Protein AF-J0MJY1-F1 (afdb_monomer)

Sequence (54 aa):
MAQLEDLKAHEKYNLLLCLFKSDYYNDPTNTDLEGKPFKQACEECTLTFFRPRM

Solvent-accessible surface area (backbone atoms only — not comparable to full-atom values): 3318 Å² total; per-residue (Å²): 130,84,54,72,72,65,46,65,75,34,69,70,52,46,51,52,52,50,53,50,49,44,48,52,76,72,38,89,81,43,48,47,99,86,69,46,45,39,46,57,56,53,50,51,51,49,55,64,70,70,44,81,83,124

Structure (mmCIF, N/CA/C/O backbone):
data_AF-J0MJY1-F1
#
_entry.id   AF-J0MJY1-F1
#
loop_
_atom_site.group_PDB
_atom_site.id
_atom_site.type_symbol
_atom_site.label_atom_id
_atom_site.label_alt_id
_atom_site.label_comp_id
_atom_site.label_asym_id
_atom_site.label_entity_id
_atom_site.label_seq_id
_atom_site.pdbx_PDB_ins_code
_atom_site.Cartn_x
_atom_site.Cartn_y
_atom_site.Cartn_z
_atom_site.occupancy
_atom_site.B_iso_or_equiv
_atom_site.auth_seq_id
_atom_site.auth_comp_id
_atom_site.auth_asym_id
_atom_site.auth_atom_id
_atom_site.pdbx_PDB_model_num
ATOM 1 N N . MET A 1 1 ? -0.180 -5.664 20.726 1.00 60.75 1 MET A N 1
ATOM 2 C CA . MET A 1 1 ? -0.226 -4.944 19.435 1.00 60.75 1 MET A CA 1
ATOM 3 C C . MET A 1 1 ? -1.629 -4.387 19.280 1.00 60.75 1 MET A C 1
ATOM 5 O O . MET A 1 1 ? -2.551 -5.086 19.678 1.00 60.75 1 MET A O 1
ATOM 9 N N . ALA A 1 2 ? -1.790 -3.153 18.797 1.00 71.88 2 ALA A N 1
ATOM 10 C CA . ALA A 1 2 ? -3.117 -2.635 18.446 1.00 71.88 2 ALA A CA 1
ATOM 11 C C . ALA A 1 2 ? -3.737 -3.508 17.343 1.00 71.88 2 ALA A C 1
ATOM 13 O O . ALA A 1 2 ? -2.989 -4.043 16.516 1.00 71.88 2 ALA A O 1
ATOM 14 N N . GLN A 1 3 ? -5.061 -3.679 17.340 1.00 83.88 3 GLN A N 1
ATOM 15 C CA . GLN A 1 3 ? -5.725 -4.377 16.240 1.00 83.88 3 GLN A CA 1
ATOM 16 C C . GLN A 1 3 ? -5.726 -3.479 14.999 1.00 83.88 3 GLN A C 1
ATOM 18 O O . GLN A 1 3 ? -5.653 -2.251 15.092 1.00 83.88 3 GLN A O 1
ATOM 23 N N . LEU A 1 4 ? -5.783 -4.083 13.812 1.00 82.62 4 LEU A N 1
ATOM 24 C CA . LEU A 1 4 ? -5.792 -3.328 12.557 1.00 82.62 4 LEU A CA 1
ATOM 25 C C . LEU A 1 4 ? -7.016 -2.402 12.478 1.00 82.62 4 LEU A C 1
ATOM 27 O O . LEU A 1 4 ? -6.962 -1.312 11.913 1.00 82.62 4 LEU A O 1
ATOM 31 N N . GLU A 1 5 ? -8.116 -2.846 13.069 1.00 85.81 5 GLU A N 1
ATOM 32 C CA . GLU A 1 5 ? -9.378 -2.138 13.215 1.00 85.81 5 GLU A CA 1
ATOM 33 C C . GLU A 1 5 ? -9.206 -0.856 14.036 1.00 85.81 5 GLU A C 1
ATOM 35 O O . GLU A 1 5 ? -9.716 0.188 13.632 1.00 85.81 5 GLU A O 1
ATOM 40 N N . ASP A 1 6 ? -8.415 -0.905 15.111 1.00 86.56 6 ASP A N 1
ATOM 41 C CA . ASP A 1 6 ? -8.115 0.265 15.941 1.00 86.56 6 ASP A CA 1
ATOM 42 C C . ASP A 1 6 ? -7.324 1.308 15.136 1.00 86.56 6 ASP A C 1
ATOM 44 O O . ASP A 1 6 ? -7.577 2.508 15.224 1.00 86.56 6 ASP A O 1
ATOM 48 N N . LEU A 1 7 ? -6.404 0.852 14.276 1.00 85.69 7 LEU A N 1
ATOM 49 C CA . LEU A 1 7 ? -5.602 1.724 13.415 1.00 85.69 7 LEU A CA 1
ATOM 50 C C . LEU A 1 7 ? -6.449 2.440 12.355 1.00 85.69 7 LEU A C 1
ATOM 52 O O . LEU A 1 7 ? -6.2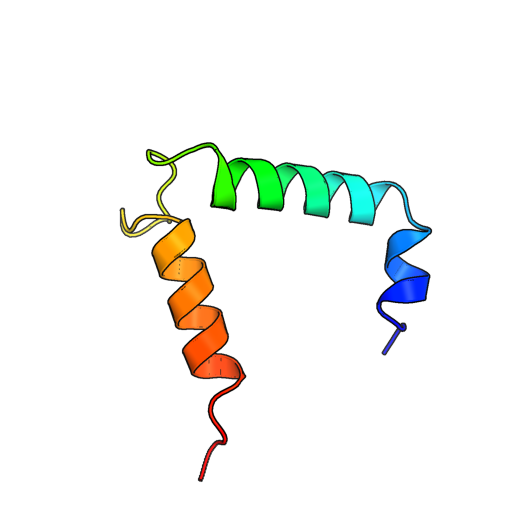10 3.614 12.083 1.00 85.69 7 LEU A O 1
ATOM 56 N N . 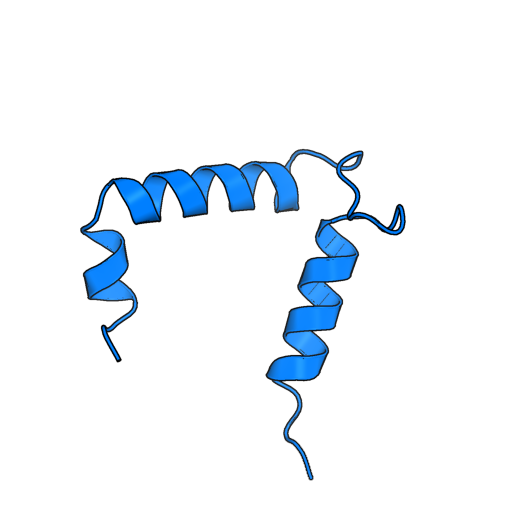LYS A 1 8 ? -7.481 1.790 11.806 1.00 83.56 8 LYS A N 1
ATOM 57 C CA . LYS A 1 8 ? -8.388 2.392 10.807 1.00 83.56 8 LYS A CA 1
ATOM 58 C C . LYS A 1 8 ? -9.212 3.563 11.348 1.00 83.56 8 LYS A C 1
ATOM 60 O O . LYS A 1 8 ? -9.677 4.383 10.560 1.00 83.56 8 LYS A O 1
ATOM 65 N N . ALA A 1 9 ? -9.391 3.675 12.663 1.00 88.25 9 ALA A N 1
ATOM 66 C CA . ALA A 1 9 ? -10.042 4.838 13.266 1.00 88.25 9 ALA A CA 1
ATOM 67 C C . ALA A 1 9 ? -9.135 6.086 13.275 1.00 88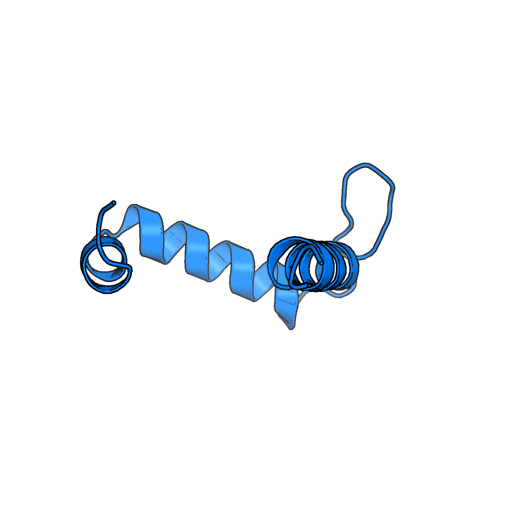.25 9 ALA A C 1
ATOM 69 O O . ALA A 1 9 ? -9.621 7.204 13.446 1.00 88.25 9 ALA A O 1
ATOM 70 N N . HIS A 1 10 ? -7.823 5.922 13.066 1.00 91.56 10 HIS A N 1
ATOM 71 C CA . HIS A 1 10 ? -6.870 7.024 13.068 1.00 91.56 10 HIS A CA 1
ATOM 72 C C . HIS A 1 10 ? -6.689 7.632 11.675 1.00 91.56 10 HIS A C 1
ATOM 74 O O . HIS A 1 10 ? -6.219 6.990 10.737 1.00 91.56 10 HIS A O 1
ATOM 80 N N . GLU A 1 11 ? -6.951 8.934 11.567 1.00 92.94 11 GLU A N 1
ATOM 81 C CA . GLU A 1 11 ? -6.813 9.701 10.324 1.00 92.94 11 GLU A CA 1
ATOM 82 C C . GLU A 1 11 ? -5.419 9.571 9.688 1.00 92.94 11 GLU A C 1
ATOM 84 O O . GLU A 1 11 ? -5.299 9.338 8.488 1.00 92.94 11 GLU A O 1
ATOM 89 N N . LYS A 1 12 ? -4.356 9.625 10.501 1.00 91.62 12 LYS A N 1
ATOM 90 C CA . LYS A 1 12 ? -2.969 9.471 10.028 1.00 91.62 12 LYS A CA 1
ATOM 91 C C . LYS A 1 12 ? -2.713 8.107 9.389 1.00 91.62 12 LYS A C 1
ATOM 93 O O . LYS A 1 12 ? -2.017 8.026 8.382 1.00 91.62 12 LYS A O 1
ATOM 98 N N . TYR A 1 13 ? -3.274 7.044 9.963 1.00 91.94 13 TYR A N 1
ATOM 99 C CA . TYR A 1 13 ? -3.155 5.704 9.400 1.00 91.94 13 TYR A CA 1
ATOM 100 C C . TYR A 1 13 ? -3.900 5.611 8.065 1.00 91.94 13 TYR A C 1
ATOM 102 O O . TYR A 1 13 ? -3.353 5.098 7.093 1.00 91.94 13 TYR A O 1
ATOM 110 N N . ASN A 1 14 ? -5.108 6.173 7.989 1.00 92.25 14 ASN A N 1
ATOM 111 C CA . ASN A 1 14 ? -5.881 6.192 6.749 1.00 92.25 14 ASN A CA 1
ATOM 112 C C . ASN A 1 14 ? -5.178 6.986 5.643 1.00 92.25 14 ASN A C 1
ATOM 114 O O . ASN A 1 14 ? -5.150 6.531 4.503 1.00 92.25 14 ASN A O 1
ATOM 118 N N . LEU A 1 15 ? -4.558 8.123 5.974 1.00 94.81 15 LEU A N 1
ATOM 119 C CA . LEU A 1 15 ? -3.767 8.901 5.022 1.00 94.81 15 LEU A CA 1
ATOM 120 C C . LEU A 1 15 ? -2.592 8.084 4.468 1.00 94.81 15 LEU A C 1
ATOM 122 O O . LEU A 1 15 ? -2.418 8.010 3.253 1.00 94.81 15 LEU A O 1
ATOM 126 N N . LEU A 1 16 ? -1.828 7.423 5.343 1.00 93.62 16 LEU A N 1
ATOM 127 C CA . LEU A 1 16 ? -0.726 6.549 4.931 1.00 93.62 16 LEU A CA 1
ATOM 128 C C . LEU A 1 16 ? -1.214 5.390 4.053 1.00 93.62 16 LEU A C 1
ATOM 130 O O . LEU A 1 16 ? -0.599 5.090 3.033 1.00 93.62 16 LEU A O 1
ATOM 134 N N . LEU A 1 17 ? -2.340 4.769 4.412 1.00 91.94 17 LEU A N 1
ATOM 135 C CA . LEU A 1 17 ? -2.933 3.684 3.634 1.00 91.94 17 LEU A CA 1
ATOM 136 C C . LEU A 1 17 ? -3.388 4.153 2.243 1.00 91.94 17 LEU A C 1
ATOM 138 O O . LEU A 1 17 ? -3.241 3.411 1.273 1.00 91.94 17 LEU A O 1
ATOM 142 N N . CYS A 1 18 ? -3.936 5.365 2.133 1.00 93.06 18 CYS A N 1
ATOM 143 C CA . CYS A 1 18 ? -4.317 5.961 0.853 1.00 93.06 18 CYS A CA 1
ATOM 144 C C . CYS A 1 18 ? -3.102 6.206 -0.049 1.00 93.06 18 CYS A C 1
ATOM 146 O O . CYS A 1 18 ? -3.138 5.805 -1.211 1.00 93.06 18 CYS A O 1
ATOM 148 N N . LEU A 1 19 ? -2.031 6.804 0.486 1.00 92.94 19 LEU A N 1
ATOM 149 C CA . LEU A 1 19 ? -0.784 7.031 -0.255 1.00 92.94 19 LEU A CA 1
ATOM 150 C C . LEU A 1 19 ? -0.198 5.706 -0.747 1.00 92.94 19 LEU A C 1
ATOM 152 O O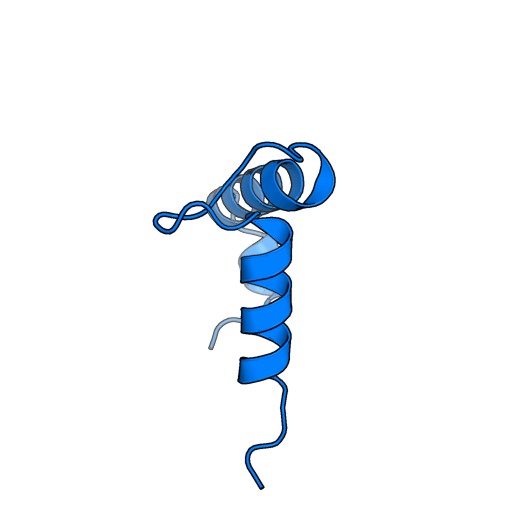 . LEU A 1 19 ? -0.003 5.526 -1.945 1.00 92.94 19 LEU A O 1
ATOM 156 N N . PHE A 1 20 ? -0.068 4.734 0.160 1.00 91.94 20 PHE A N 1
ATOM 157 C CA . PHE A 1 20 ? 0.425 3.402 -0.175 1.00 91.94 20 PHE A CA 1
ATOM 158 C C . PHE A 1 20 ? -0.385 2.745 -1.299 1.00 91.94 20 PHE A C 1
ATOM 160 O O . PHE A 1 20 ? 0.183 2.193 -2.235 1.00 91.94 20 PHE A O 1
ATOM 167 N N . LYS A 1 21 ? -1.724 2.790 -1.231 1.00 90.81 21 LYS A N 1
ATOM 168 C CA . LYS A 1 21 ? -2.582 2.207 -2.274 1.00 90.81 21 LYS A CA 1
ATOM 169 C C . LYS A 1 21 ? -2.427 2.916 -3.614 1.00 90.81 21 LYS A C 1
ATOM 171 O O . LYS A 1 21 ? -2.474 2.244 -4.640 1.00 90.81 21 LYS A O 1
ATOM 176 N N . SER A 1 22 ? -2.276 4.239 -3.607 1.00 91.75 22 SER A N 1
ATOM 177 C CA . SER A 1 22 ? -2.037 5.003 -4.831 1.00 91.75 22 SER A CA 1
ATOM 178 C C . SER A 1 22 ? -0.740 4.554 -5.494 1.00 91.75 22 SER A C 1
ATOM 180 O O . SER A 1 22 ? -0.753 4.163 -6.657 1.00 91.75 22 SER A O 1
ATOM 182 N N . ASP A 1 23 ? 0.338 4.510 -4.719 1.00 90.12 23 ASP A N 1
ATOM 183 C CA . ASP A 1 23 ? 1.659 4.095 -5.185 1.00 90.12 23 ASP A CA 1
ATOM 184 C C . ASP A 1 23 ? 1.675 2.636 -5.660 1.00 90.12 23 ASP A C 1
ATOM 186 O O . ASP A 1 23 ? 2.277 2.309 -6.677 1.00 90.12 23 ASP A O 1
ATOM 190 N N . TYR A 1 24 ? 0.969 1.746 -4.959 1.00 90.06 24 TYR A N 1
ATOM 191 C CA . TYR A 1 24 ? 0.954 0.318 -5.275 1.00 90.06 24 TYR A CA 1
ATOM 192 C C . TYR A 1 24 ? 0.105 -0.035 -6.511 1.00 90.06 24 TYR A C 1
ATOM 194 O O . TYR A 1 24 ? 0.486 -0.916 -7.285 1.00 90.06 24 TYR A O 1
ATOM 202 N N . TYR A 1 25 ? -1.062 0.599 -6.695 1.00 88.81 25 TYR A N 1
ATOM 203 C CA . TYR A 1 25 ? -2.006 0.233 -7.764 1.00 88.81 25 TYR A CA 1
ATOM 204 C C . TYR A 1 25 ? -1.984 1.167 -8.975 1.00 88.81 25 TYR A C 1
ATOM 206 O O . TYR A 1 25 ? -2.279 0.706 -10.078 1.00 88.81 25 TYR A O 1
ATOM 214 N N . ASN A 1 26 ? -1.678 2.453 -8.784 1.00 87.81 26 ASN A N 1
ATOM 215 C CA . ASN A 1 26 ? -1.934 3.483 -9.793 1.00 87.81 26 ASN A CA 1
ATOM 216 C C . ASN A 1 26 ? -0.661 4.075 -10.409 1.00 87.81 26 ASN A C 1
ATOM 218 O O . ASN A 1 26 ? -0.760 4.669 -11.481 1.00 87.81 26 ASN A O 1
ATOM 222 N N . ASP A 1 27 ? 0.506 3.912 -9.778 1.00 88.00 27 ASP A N 1
ATOM 223 C CA . ASP A 1 27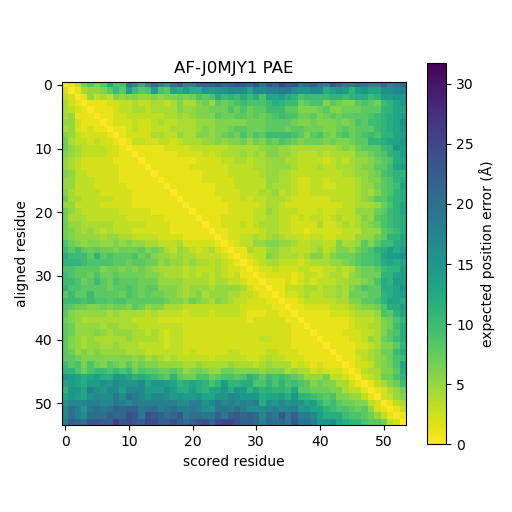 ? 1.776 4.422 -10.303 1.00 88.00 27 ASP A CA 1
ATOM 224 C C . ASP A 1 27 ? 2.731 3.282 -10.713 1.00 88.00 27 ASP A C 1
ATOM 226 O O . ASP A 1 27 ? 3.482 2.758 -9.889 1.00 88.00 27 ASP A O 1
ATOM 230 N N . PRO A 1 28 ? 2.746 2.890 -12.001 1.00 80.12 28 PRO A N 1
ATOM 231 C CA . PRO A 1 28 ? 3.663 1.868 -12.502 1.00 80.12 28 PRO A CA 1
ATOM 232 C C . PRO A 1 28 ? 5.117 2.354 -12.606 1.00 80.12 28 PRO A C 1
ATOM 234 O O . PRO A 1 28 ? 6.001 1.544 -12.881 1.00 80.12 28 PRO A O 1
ATOM 237 N N . THR A 1 29 ? 5.368 3.656 -12.435 1.00 87.81 29 THR A N 1
ATOM 238 C CA . THR A 1 29 ? 6.703 4.265 -12.517 1.00 87.81 29 THR A CA 1
ATOM 239 C C . THR A 1 29 ? 7.356 4.456 -11.156 1.00 87.81 29 THR A C 1
ATOM 241 O O . THR A 1 29 ? 8.549 4.744 -11.094 1.00 87.81 29 THR A O 1
ATOM 244 N N . ASN A 1 30 ? 6.604 4.259 -10.072 1.00 90.25 30 ASN A N 1
ATOM 245 C CA . ASN A 1 30 ? 7.139 4.321 -8.726 1.00 90.25 30 ASN A CA 1
ATOM 246 C C . ASN A 1 30 ? 8.109 3.156 -8.491 1.00 90.25 30 ASN A C 1
ATOM 248 O O . ASN A 1 30 ? 7.762 1.981 -8.664 1.00 90.25 30 ASN A O 1
ATOM 252 N N . THR A 1 31 ? 9.332 3.485 -8.087 1.00 90.50 31 THR A N 1
ATOM 253 C CA . THR A 1 31 ? 10.390 2.525 -7.788 1.00 90.50 31 THR A CA 1
ATOM 254 C C . THR A 1 31 ? 10.937 2.732 -6.385 1.00 90.50 31 THR A C 1
ATOM 256 O O . THR A 1 31 ? 10.940 3.844 -5.861 1.00 90.50 31 THR A O 1
ATOM 259 N N . ASP A 1 32 ? 11.456 1.666 -5.786 1.00 85.12 32 ASP A N 1
ATOM 260 C CA . ASP A 1 32 ? 12.235 1.767 -4.559 1.00 85.12 32 ASP A CA 1
ATOM 261 C C . ASP A 1 32 ? 13.613 2.421 -4.793 1.00 85.12 32 ASP A C 1
ATOM 263 O O . ASP A 1 32 ? 13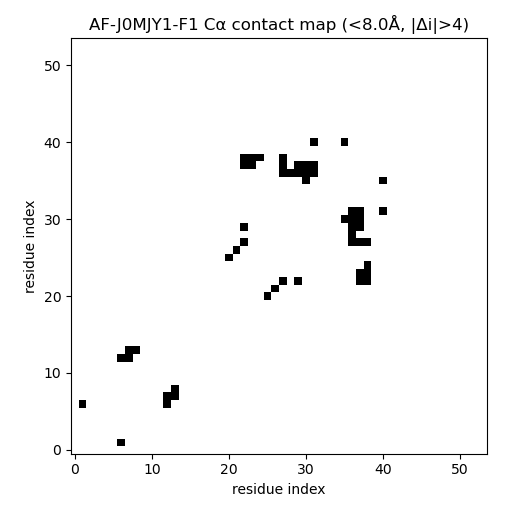.954 2.875 -5.890 1.00 85.12 32 ASP A O 1
ATOM 267 N N . LEU A 1 33 ? 14.421 2.474 -3.731 1.00 83.38 33 LEU A N 1
ATOM 268 C CA . LEU A 1 33 ? 15.763 3.064 -3.748 1.00 83.38 33 LEU A CA 1
ATOM 269 C C . LEU A 1 33 ? 16.755 2.312 -4.652 1.00 83.38 33 LEU A C 1
ATOM 271 O O . LEU A 1 33 ? 17.790 2.873 -5.004 1.00 83.38 33 LEU A O 1
ATOM 275 N N . GLU A 1 34 ? 16.453 1.067 -5.023 1.00 85.94 34 GLU A N 1
ATOM 276 C CA . GLU A 1 34 ? 17.262 0.229 -5.912 1.00 85.94 34 GLU A CA 1
ATOM 277 C C . GLU A 1 34 ? 16.721 0.245 -7.356 1.00 85.94 34 GLU A C 1
ATOM 279 O O . GLU A 1 34 ? 17.239 -0.453 -8.229 1.00 85.94 34 GLU A O 1
ATOM 284 N N . GLY A 1 35 ? 15.703 1.071 -7.635 1.00 86.75 35 GLY A N 1
ATOM 285 C CA . GLY A 1 35 ? 15.097 1.222 -8.958 1.00 86.75 35 GLY A CA 1
ATOM 286 C C . GLY A 1 35 ? 14.125 0.099 -9.322 1.00 86.75 35 GLY A C 1
ATOM 287 O O . GLY A 1 35 ? 13.708 -0.014 -10.476 1.00 86.75 35 GLY A O 1
ATOM 288 N N . LYS A 1 36 ? 13.746 -0.743 -8.361 1.00 89.06 36 LYS A N 1
ATOM 289 C CA . LYS A 1 36 ? 12.790 -1.824 -8.577 1.00 89.06 36 LYS A CA 1
ATOM 290 C C . LYS A 1 36 ? 11.365 -1.294 -8.467 1.00 89.06 36 LYS A C 1
ATOM 292 O O . LYS A 1 36 ? 11.097 -0.501 -7.565 1.00 89.06 36 LYS A O 1
ATOM 297 N N . PRO A 1 37 ? 10.421 -1.748 -9.311 1.00 92.31 37 PRO A N 1
ATOM 298 C CA . PRO A 1 37 ? 9.029 -1.328 -9.208 1.00 92.31 37 PRO A CA 1
ATOM 299 C C . PRO A 1 37 ? 8.490 -1.519 -7.788 1.00 92.31 37 PRO A C 1
ATOM 301 O O . PRO A 1 37 ? 8.563 -2.619 -7.233 1.00 92.31 37 PRO A O 1
ATOM 304 N N . PHE A 1 38 ? 7.922 -0.459 -7.214 1.00 91.06 38 PHE A N 1
ATOM 305 C CA . PHE A 1 38 ? 7.437 -0.431 -5.834 1.00 91.06 38 PHE A CA 1
ATOM 306 C C . PHE A 1 38 ? 6.488 -1.600 -5.542 1.00 91.06 38 PHE A C 1
ATOM 308 O O . PHE A 1 38 ? 6.644 -2.319 -4.554 1.00 91.06 38 PHE A O 1
ATOM 315 N N . LYS A 1 39 ? 5.567 -1.873 -6.473 1.00 91.19 39 LYS A N 1
ATOM 316 C CA . LYS A 1 39 ? 4.653 -3.017 -6.413 1.00 91.19 39 LYS A CA 1
ATOM 317 C C . LYS A 1 39 ? 5.384 -4.355 -6.240 1.00 91.19 39 LYS A C 1
ATOM 319 O O . LYS A 1 39 ? 5.015 -5.145 -5.372 1.00 91.19 39 LYS A O 1
ATOM 324 N N . GLN A 1 40 ? 6.439 -4.585 -7.023 1.00 90.31 40 GLN A N 1
ATOM 325 C CA . GLN A 1 40 ? 7.239 -5.808 -6.951 1.00 90.31 40 GLN A CA 1
ATOM 326 C C . GLN A 1 40 ? 7.986 -5.902 -5.613 1.00 90.31 40 GLN A C 1
ATOM 328 O O . GLN A 1 40 ? 8.015 -6.964 -4.993 1.00 90.31 40 GLN A O 1
ATOM 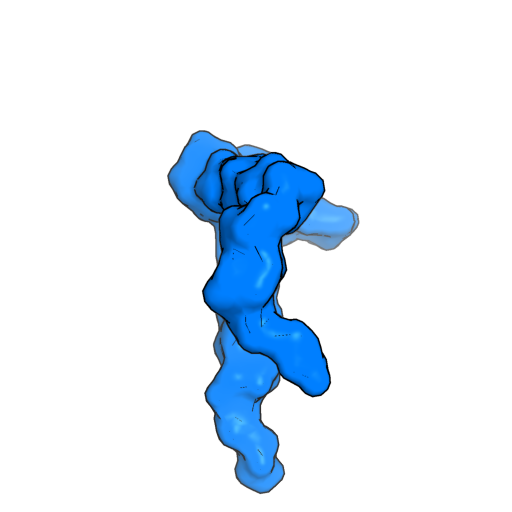333 N N . ALA A 1 41 ? 8.557 -4.794 -5.132 1.00 88.88 41 ALA A N 1
ATOM 334 C CA . ALA A 1 41 ? 9.208 -4.744 -3.824 1.00 88.88 41 ALA A CA 1
ATOM 335 C C . ALA A 1 41 ? 8.231 -5.099 -2.681 1.00 88.88 41 ALA A C 1
ATOM 337 O O . ALA A 1 41 ? 8.564 -5.891 -1.795 1.00 88.88 41 ALA A O 1
ATOM 338 N N . CYS A 1 42 ? 6.996 -4.587 -2.726 1.00 88.56 42 CYS A N 1
ATOM 339 C CA . CYS A 1 42 ? 5.947 -4.915 -1.757 1.00 88.56 42 CYS A CA 1
ATOM 340 C C . CYS A 1 42 ? 5.522 -6.392 -1.801 1.00 88.56 42 CYS A C 1
ATOM 342 O O . CYS A 1 42 ? 5.348 -7.020 -0.751 1.00 88.56 42 CYS A O 1
ATOM 344 N N . GLU A 1 43 ? 5.352 -6.957 -2.997 1.00 89.06 43 GLU A N 1
ATOM 345 C CA . GLU A 1 43 ? 4.966 -8.361 -3.181 1.00 89.06 43 GLU A CA 1
ATOM 346 C C . GLU A 1 43 ? 6.046 -9.307 -2.649 1.00 89.06 43 GLU A C 1
ATOM 348 O O . GLU A 1 43 ? 5.743 -10.232 -1.897 1.00 89.06 43 GLU A O 1
ATOM 353 N N . GLU A 1 44 ? 7.317 -9.039 -2.943 1.00 88.56 44 GLU A N 1
ATOM 354 C CA . GLU A 1 44 ? 8.432 -9.836 -2.428 1.00 88.56 44 GLU A CA 1
ATOM 355 C C . GLU A 1 44 ? 8.601 -9.723 -0.910 1.00 88.56 44 GLU A C 1
ATOM 357 O O . GLU A 1 44 ? 8.859 -10.729 -0.241 1.00 88.56 44 GLU A O 1
ATOM 362 N N . CYS A 1 45 ? 8.397 -8.530 -0.344 1.00 84.44 45 CYS A N 1
ATOM 363 C CA . CYS A 1 45 ? 8.371 -8.338 1.104 1.00 84.44 45 CYS A CA 1
ATOM 364 C C . CYS A 1 45 ? 7.275 -9.202 1.744 1.00 84.44 45 CYS A C 1
ATOM 366 O O . CYS A 1 45 ? 7.538 -9.951 2.685 1.00 84.44 45 CYS A O 1
ATOM 368 N N . THR A 1 46 ? 6.070 -9.187 1.167 1.00 80.94 46 THR A N 1
ATOM 369 C CA . THR A 1 46 ? 4.930 -9.997 1.620 1.00 80.94 46 THR A CA 1
ATOM 370 C C . THR A 1 46 ? 5.248 -11.493 1.530 1.00 80.94 46 THR A C 1
ATOM 372 O O . THR A 1 46 ? 5.077 -12.227 2.502 1.00 80.94 46 THR A O 1
ATOM 375 N N . LEU A 1 47 ? 5.792 -11.954 0.401 1.00 74.06 47 LEU A N 1
ATOM 376 C CA . LEU A 1 47 ? 6.186 -13.352 0.199 1.00 74.06 47 LEU A CA 1
ATOM 377 C C . LEU A 1 47 ? 7.278 -13.810 1.174 1.00 74.06 47 LEU A C 1
ATOM 379 O O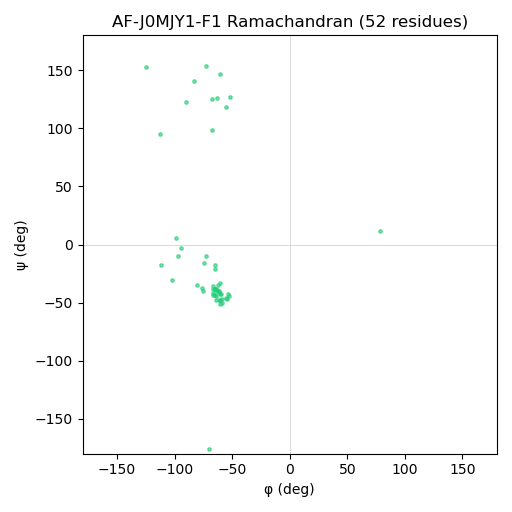 . LEU A 1 47 ? 7.270 -14.961 1.605 1.00 74.06 47 LEU A O 1
ATOM 383 N N . THR A 1 48 ? 8.203 -12.925 1.544 1.00 74.19 48 THR A N 1
ATOM 384 C CA . THR A 1 48 ? 9.284 -13.235 2.492 1.00 74.19 48 THR A CA 1
ATOM 385 C C . THR A 1 48 ? 8.779 -13.276 3.933 1.00 74.19 48 THR A C 1
ATOM 387 O O . THR A 1 48 ? 9.213 -14.124 4.711 1.00 74.19 48 THR A O 1
ATOM 390 N N . PHE A 1 49 ? 7.852 -12.386 4.296 1.00 63.97 49 PHE A N 1
ATOM 391 C CA . PHE A 1 49 ? 7.340 -12.277 5.663 1.00 63.97 49 PHE A CA 1
ATOM 392 C C . PHE A 1 49 ? 6.269 -13.324 5.995 1.00 63.97 49 PHE A C 1
ATOM 394 O O . PHE A 1 49 ? 6.217 -13.802 7.126 1.00 63.97 49 PHE A O 1
ATOM 401 N N . PHE A 1 50 ? 5.431 -13.693 5.019 1.00 61.81 50 PHE A N 1
ATOM 402 C CA . PHE A 1 50 ? 4.367 -14.692 5.187 1.00 61.81 50 PHE A CA 1
ATOM 403 C C . PHE A 1 50 ? 4.772 -16.105 4.771 1.00 61.81 50 PHE A C 1
ATOM 405 O O . PHE A 1 50 ? 3.989 -17.041 4.949 1.00 61.81 50 PHE A O 1
ATOM 412 N N . ARG A 1 51 ? 5.990 -16.305 4.253 1.00 58.16 51 ARG A N 1
ATOM 413 C CA . ARG A 1 51 ? 6.533 -17.657 4.145 1.00 58.16 51 ARG A CA 1
ATOM 414 C C . ARG A 1 51 ? 6.690 -18.230 5.555 1.00 58.16 51 ARG A C 1
ATOM 416 O O . ARG A 1 51 ? 7.361 -17.605 6.380 1.00 58.16 51 ARG A O 1
ATOM 423 N N . PRO A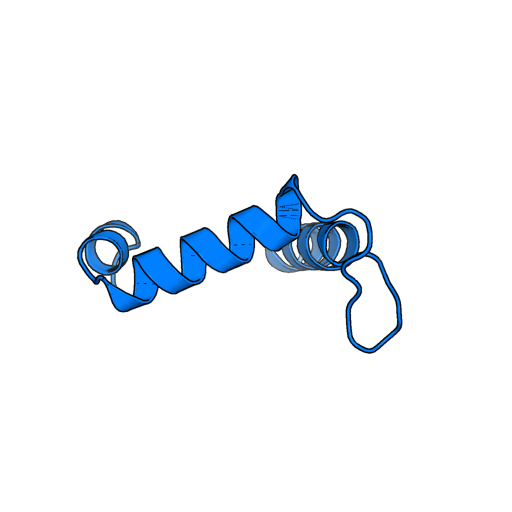 1 52 ? 6.127 -19.418 5.843 1.00 56.97 52 PRO A N 1
ATOM 424 C CA . PRO A 1 52 ? 6.495 -20.145 7.044 1.00 56.97 52 PRO A CA 1
ATOM 425 C C . PRO A 1 52 ? 8.011 -20.325 6.996 1.00 56.97 52 PRO A C 1
ATOM 427 O O . PRO A 1 52 ? 8.535 -20.908 6.045 1.00 56.97 52 PRO A O 1
ATOM 430 N N . ARG A 1 53 ? 8.726 -19.777 7.979 1.00 59.50 53 ARG A N 1
ATOM 431 C CA . ARG A 1 53 ? 10.111 -20.178 8.212 1.00 59.50 53 ARG A CA 1
ATOM 432 C C . ARG A 1 53 ? 10.022 -21.624 8.692 1.00 59.50 53 ARG A C 1
ATOM 434 O O . ARG A 1 53 ? 9.598 -21.842 9.823 1.00 59.50 53 ARG A O 1
ATOM 441 N N . MET A 1 54 ? 10.251 -22.574 7.782 1.00 56.09 54 MET A N 1
ATOM 442 C CA . MET A 1 54 ? 10.470 -23.973 8.159 1.00 56.09 54 MET A CA 1
ATOM 443 C C . MET A 1 54 ? 11.673 -24.063 9.091 1.00 56.09 54 MET A C 1
ATOM 445 O O . MET A 1 54 ? 12.636 -23.292 8.866 1.00 56.09 54 MET A O 1
#

Radius of gyration: 13.7 Å; Cα contacts (8 Å, |Δi|>4): 27; chains: 1; bounding box: 27×34×32 Å

Mean predicted aligned error: 6.24 Å

Organism: NCBI:txid992056

Foldseek 3Di:
DDDVVVLVVDPVSVVVVVVLCCQQPPDQCDADPVRHRPVVVVVVVVVVVPPPPD

Secondary structure (DSSP, 8-state):
---HHHHHT-HHHHHHHHHHHHHHHT-TT-B-TTS-BHHHHHHHHHHHHHS---

pLDDT: mean 84.15, std 10.63, range [56.09, 94.81]